Protein AF-A0A2D7BSI3-F1 (afdb_monomer_lite)

Foldseek 3Di:
DVVLVVCVVVVHDPVVSVVVVVVVVVVVVVVVCVVCVVVVCCVVPVPPDPDPPPPPPPPPPDD

pLDDT: mean 83.9, std 17.07, range [45.75, 97.56]

Structure (mmCIF, N/CA/C/O backbone):
data_AF-A0A2D7BSI3-F1
#
_entry.id   AF-A0A2D7BSI3-F1
#
loop_
_at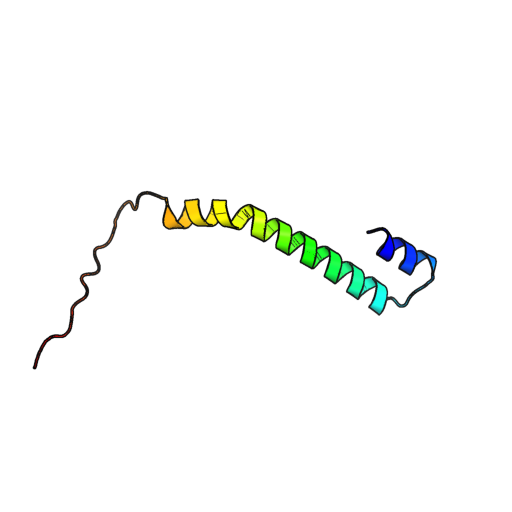om_site.group_PDB
_atom_site.id
_atom_site.type_symbol
_atom_site.label_atom_id
_atom_site.label_alt_id
_atom_site.label_comp_id
_atom_site.label_asym_id
_atom_site.label_entity_id
_atom_site.label_seq_id
_atom_site.pdbx_PDB_ins_code
_atom_site.Cartn_x
_atom_site.Cartn_y
_atom_site.Cartn_z
_atom_site.occupancy
_atom_site.B_iso_or_equiv
_atom_site.auth_seq_id
_atom_site.auth_comp_id
_atom_site.auth_asym_id
_atom_site.auth_atom_id
_atom_site.pdbx_PDB_model_num
ATOM 1 N N . MET A 1 1 ? -9.645 -2.105 2.519 1.00 75.69 1 MET A N 1
ATOM 2 C CA . MET A 1 1 ? -10.124 -0.765 2.933 1.00 75.69 1 MET A CA 1
ATOM 3 C C . MET A 1 1 ? -11.206 -0.853 4.003 1.00 75.69 1 MET A C 1
ATOM 5 O O . MET A 1 1 ? -11.059 -0.174 5.004 1.00 75.69 1 MET A O 1
ATOM 9 N N . ASN A 1 2 ? -12.230 -1.703 3.840 1.00 82.62 2 ASN A N 1
ATOM 10 C CA . ASN A 1 2 ? -13.305 -1.873 4.837 1.00 82.62 2 ASN A CA 1
ATOM 11 C C . ASN A 1 2 ? -12.781 -2.200 6.244 1.00 82.62 2 ASN A C 1
ATOM 13 O O . ASN A 1 2 ? -13.159 -1.546 7.198 1.00 82.62 2 ASN A O 1
ATOM 17 N N . GLU A 1 3 ? -11.791 -3.084 6.340 1.00 88.94 3 GLU A N 1
ATOM 18 C CA . GLU A 1 3 ? -11.167 -3.456 7.617 1.00 88.94 3 GLU A CA 1
ATOM 19 C C . GLU A 1 3 ? -10.529 -2.271 8.373 1.00 88.94 3 GLU A C 1
ATOM 21 O O . GLU A 1 3 ? -10.563 -2.230 9.594 1.00 88.94 3 GLU A O 1
ATOM 26 N N . ILE A 1 4 ? -9.992 -1.264 7.668 1.00 92.19 4 ILE A N 1
ATOM 27 C CA . ILE A 1 4 ? -9.438 -0.053 8.308 1.00 92.19 4 ILE A CA 1
ATOM 28 C C . ILE A 1 4 ? -10.570 0.809 8.880 1.00 92.19 4 ILE A C 1
ATOM 30 O O . ILE A 1 4 ? -10.428 1.384 9.955 1.00 92.19 4 ILE A O 1
ATOM 34 N N . ILE A 1 5 ? -11.695 0.896 8.165 1.00 94.00 5 ILE A N 1
ATOM 35 C CA . ILE A 1 5 ? -12.881 1.638 8.610 1.00 94.00 5 ILE A CA 1
ATOM 36 C C . ILE A 1 5 ? -13.466 0.972 9.858 1.00 94.00 5 ILE A C 1
ATOM 38 O O . ILE A 1 5 ? -13.806 1.670 10.811 1.00 94.00 5 ILE A O 1
ATOM 42 N N . ASP A 1 6 ? -13.513 -0.359 9.877 1.00 95.19 6 ASP A N 1
ATOM 43 C CA . ASP A 1 6 ? -13.992 -1.130 11.023 1.00 95.19 6 ASP A CA 1
ATOM 44 C C . ASP A 1 6 ? -13.104 -0.906 12.255 1.00 95.19 6 ASP A C 1
ATOM 46 O O . ASP A 1 6 ? -13.622 -0.611 13.328 1.00 95.19 6 ASP A O 1
ATOM 50 N N . LEU A 1 7 ? -11.773 -0.933 12.097 1.00 93.94 7 LEU A N 1
ATOM 51 C CA . LEU A 1 7 ? -10.831 -0.668 13.194 1.00 93.94 7 LEU A CA 1
ATOM 52 C C . LEU A 1 7 ? -11.011 0.729 13.805 1.00 93.94 7 LEU A C 1
ATOM 54 O O . LEU A 1 7 ? -10.964 0.881 15.026 1.00 93.94 7 LEU A O 1
ATOM 58 N N . ILE A 1 8 ? -11.261 1.740 12.968 1.00 93.12 8 ILE A N 1
ATOM 59 C CA . ILE A 1 8 ? -11.555 3.103 13.427 1.00 93.12 8 ILE A CA 1
ATOM 60 C C . ILE A 1 8 ? -12.897 3.140 14.168 1.00 93.12 8 ILE A C 1
ATOM 62 O O . ILE A 1 8 ? -12.999 3.759 15.225 1.00 93.12 8 ILE A O 1
ATOM 66 N N . ALA A 1 9 ? -13.925 2.469 13.642 1.00 95.44 9 ALA A N 1
ATOM 67 C CA . ALA A 1 9 ? -15.248 2.426 14.262 1.00 95.44 9 ALA A CA 1
ATOM 68 C C . ALA A 1 9 ? -15.242 1.721 15.629 1.00 95.44 9 ALA A C 1
ATOM 70 O O . ALA A 1 9 ? -16.055 2.052 16.491 1.00 95.44 9 ALA A O 1
ATOM 71 N N . THR A 1 10 ? -14.324 0.773 15.837 1.00 96.44 10 THR A N 1
ATOM 72 C CA . THR A 1 10 ? -14.159 0.045 17.102 1.00 96.44 10 THR A CA 1
ATOM 73 C C . THR A 1 10 ? -13.189 0.697 18.091 1.00 96.44 10 THR A C 1
ATOM 75 O O . THR A 1 10 ? -12.919 0.091 19.122 1.00 96.44 10 THR A O 1
ATOM 78 N N . ASP A 1 11 ? -12.660 1.891 17.796 1.00 94.31 11 ASP A N 1
ATOM 79 C CA . ASP A 1 11 ? -11.645 2.581 18.616 1.00 94.31 11 ASP A CA 1
ATOM 80 C C . ASP A 1 11 ? -10.400 1.707 18.884 1.00 94.31 11 ASP A C 1
ATOM 82 O O . ASP A 1 11 ? -9.877 1.621 19.997 1.00 94.31 11 ASP A O 1
ATOM 86 N N . ALA A 1 12 ? -9.943 0.997 17.843 1.00 96.00 12 ALA A N 1
ATOM 87 C CA . ALA 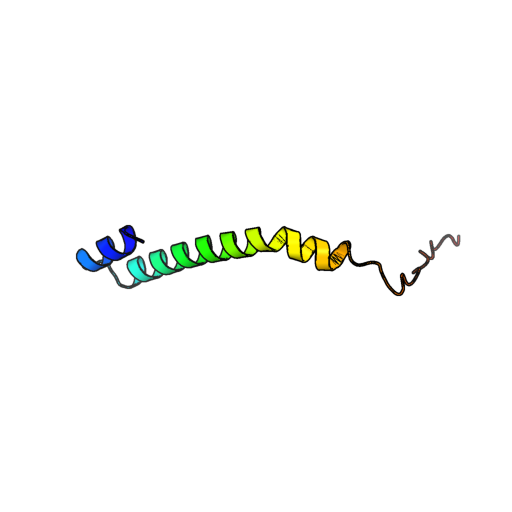A 1 12 ? -8.705 0.225 17.903 1.00 96.00 12 ALA A CA 1
ATOM 88 C C . ALA A 1 12 ? -7.494 1.147 18.114 1.00 96.00 12 ALA A C 1
ATOM 90 O O . ALA A 1 12 ? -7.538 2.349 17.838 1.00 96.00 12 ALA A O 1
ATOM 91 N N . SER A 1 13 ? -6.374 0.585 18.580 1.00 97.38 13 SER A N 1
ATOM 92 C CA . SER A 1 13 ? -5.200 1.403 18.869 1.00 97.38 13 SER A CA 1
ATOM 93 C C . SER A 1 13 ? -4.662 2.081 17.603 1.00 97.38 13 SER A C 1
ATOM 95 O O . SER A 1 13 ? -4.701 1.534 16.497 1.00 97.38 13 SER A O 1
ATOM 97 N N . ALA A 1 14 ? -4.095 3.278 17.766 1.00 96.44 14 ALA A N 1
ATOM 98 C CA . ALA A 1 14 ? -3.491 4.007 16.652 1.00 96.44 14 ALA A CA 1
ATOM 99 C C . ALA A 1 14 ? -2.360 3.213 15.969 1.00 96.44 14 ALA A C 1
ATOM 101 O O . ALA A 1 14 ? -2.121 3.399 14.774 1.00 96.44 14 ALA A O 1
ATOM 102 N N . ALA A 1 15 ? -1.679 2.330 16.709 1.00 97.19 15 ALA A N 1
ATOM 103 C CA . ALA A 1 15 ? -0.663 1.437 16.164 1.00 97.19 15 ALA A CA 1
ATOM 104 C C . ALA A 1 15 ? -1.286 0.420 15.195 1.00 97.19 15 ALA A C 1
ATOM 106 O O . ALA A 1 15 ? -0.860 0.358 14.043 1.00 97.19 15 ALA A O 1
ATOM 107 N N . ASP A 1 16 ? -2.356 -0.264 15.613 1.00 95.44 16 ASP A N 1
ATOM 108 C CA . ASP A 1 16 ? -3.041 -1.278 14.798 1.00 95.44 16 ASP A CA 1
ATOM 109 C C . ASP A 1 16 ? -3.609 -0.678 13.503 1.00 95.44 16 ASP A C 1
ATOM 111 O O . ASP A 1 16 ? -3.447 -1.229 12.412 1.00 95.44 16 ASP A O 1
ATOM 115 N N . ILE A 1 17 ? -4.227 0.505 13.605 1.00 96.06 17 ILE A N 1
ATOM 116 C CA . ILE A 1 17 ? -4.752 1.234 12.443 1.00 96.06 17 ILE A CA 1
ATOM 117 C C . ILE A 1 17 ? -3.606 1.615 11.495 1.00 96.06 17 ILE A C 1
ATOM 119 O O . ILE A 1 17 ? -3.715 1.441 10.278 1.00 96.06 17 ILE A O 1
ATOM 123 N N . SER A 1 18 ? -2.494 2.118 12.040 1.00 96.25 18 SER A N 1
ATOM 124 C CA . SER A 1 18 ? -1.331 2.526 11.246 1.00 96.25 18 SER A CA 1
ATOM 125 C C . SER A 1 18 ? -0.698 1.351 10.513 1.00 96.25 18 SER A C 1
ATOM 127 O O . SER A 1 18 ? -0.326 1.492 9.349 1.00 96.25 18 SER A O 1
ATOM 129 N N . ASP A 1 19 ? -0.576 0.201 11.167 1.00 96.88 19 ASP A N 1
ATOM 130 C CA . ASP A 1 19 ? -0.006 -0.998 10.557 1.00 96.88 19 ASP A CA 1
ATOM 131 C C . ASP A 1 19 ? -0.896 -1.502 9.422 1.00 96.88 19 ASP A C 1
ATOM 133 O O . ASP A 1 19 ? -0.407 -1.718 8.312 1.00 96.88 19 ASP A O 1
ATOM 137 N N . LYS A 1 20 ? -2.221 -1.510 9.611 1.00 95.94 20 LYS A N 1
ATOM 138 C CA . LYS A 1 20 ? -3.141 -1.900 8.538 1.00 95.94 20 LYS A CA 1
ATOM 139 C C . LYS A 1 20 ? -3.113 -0.953 7.336 1.00 95.94 20 LYS A C 1
ATOM 141 O O . LYS A 1 20 ? -3.238 -1.396 6.191 1.00 95.94 20 LYS A O 1
ATOM 146 N N . ILE A 1 21 ? -2.938 0.349 7.568 1.00 96.12 21 ILE A N 1
ATOM 147 C CA . ILE A 1 21 ? -2.753 1.328 6.488 1.00 96.12 21 ILE A CA 1
ATOM 148 C C . ILE A 1 21 ? -1.457 1.041 5.722 1.00 96.12 21 ILE A C 1
ATOM 150 O O . ILE A 1 21 ? -1.480 1.034 4.490 1.00 96.12 21 ILE A O 1
ATOM 154 N N . LYS A 1 22 ? -0.343 0.789 6.423 1.00 96.31 22 LYS A N 1
ATOM 155 C CA . LYS A 1 22 ? 0.944 0.465 5.785 1.00 96.31 22 LYS A CA 1
ATOM 156 C C . LYS A 1 22 ? 0.821 -0.785 4.923 1.00 96.31 22 LYS A C 1
ATOM 158 O O . LYS A 1 22 ? 1.216 -0.741 3.763 1.00 96.31 22 LYS A O 1
ATOM 163 N N . ASP A 1 23 ? 0.209 -1.844 5.443 1.00 96.38 23 ASP A N 1
ATOM 164 C CA . ASP A 1 23 ? 0.011 -3.093 4.704 1.00 96.38 23 ASP A CA 1
ATOM 165 C C . ASP A 1 23 ? -0.780 -2.868 3.412 1.00 96.38 23 ASP A C 1
ATOM 167 O O . ASP A 1 23 ? -0.383 -3.319 2.335 1.00 96.38 23 ASP A O 1
ATOM 171 N N . ALA A 1 24 ? -1.878 -2.110 3.492 1.00 95.62 24 ALA A N 1
ATOM 172 C CA . ALA A 1 24 ? -2.693 -1.787 2.325 1.00 95.62 24 ALA A CA 1
ATOM 173 C C . ALA A 1 24 ? -1.919 -0.963 1.281 1.00 95.62 24 ALA A C 1
ATOM 175 O O . ALA A 1 24 ? -2.049 -1.202 0.076 1.00 95.62 24 ALA A O 1
ATOM 176 N N . LEU A 1 25 ? -1.108 0.002 1.726 1.00 96.12 25 LEU A N 1
ATOM 177 C CA . LEU A 1 25 ? -0.272 0.812 0.842 1.00 96.12 25 LEU A CA 1
ATOM 178 C C . LEU A 1 25 ? 0.847 -0.011 0.203 1.00 96.12 25 LEU A C 1
ATOM 180 O O . LEU A 1 25 ? 1.083 0.146 -0.993 1.00 96.12 25 LEU A O 1
ATOM 184 N N . TYR A 1 26 ? 1.496 -0.900 0.956 1.00 96.88 26 TYR A N 1
ATOM 185 C CA . TYR A 1 26 ? 2.537 -1.774 0.423 1.00 96.88 26 TYR A CA 1
ATOM 186 C C . TYR A 1 26 ? 1.984 -2.743 -0.612 1.00 96.88 26 TYR A C 1
ATOM 188 O O . TYR A 1 26 ? 2.550 -2.815 -1.697 1.00 96.88 26 TYR A O 1
ATOM 196 N N . SER A 1 27 ? 0.843 -3.390 -0.349 1.00 96.56 27 SER A N 1
ATOM 197 C CA . SER A 1 27 ? 0.181 -4.248 -1.344 1.00 96.56 27 SER A CA 1
ATOM 198 C C . SER A 1 27 ? -0.059 -3.494 -2.651 1.00 96.56 27 SER A C 1
ATOM 200 O O . SER A 1 27 ? 0.350 -3.934 -3.724 1.00 96.56 27 SER A O 1
ATOM 202 N N . LYS A 1 28 ? -0.646 -2.296 -2.560 1.00 96.06 28 LYS A N 1
ATOM 203 C CA . LYS A 1 28 ? -0.953 -1.477 -3.736 1.00 96.06 28 LYS A CA 1
ATOM 204 C C . LYS A 1 28 ? 0.299 -0.982 -4.461 1.00 96.06 28 LYS A C 1
ATOM 206 O O . LYS A 1 28 ? 0.314 -0.904 -5.689 1.00 96.06 28 LYS A O 1
ATOM 211 N N . ALA A 1 29 ? 1.344 -0.622 -3.719 1.00 97.12 29 ALA A N 1
ATOM 212 C CA . ALA A 1 29 ? 2.622 -0.232 -4.298 1.00 97.12 29 ALA A CA 1
ATOM 213 C C . ALA A 1 29 ? 3.270 -1.410 -5.039 1.00 97.12 29 ALA A C 1
ATOM 215 O O . ALA A 1 29 ? 3.741 -1.228 -6.159 1.00 97.12 29 ALA A O 1
ATOM 216 N N . THR A 1 30 ? 3.231 -2.616 -4.470 1.00 97.56 30 THR A N 1
ATOM 217 C CA . THR A 1 30 ? 3.713 -3.837 -5.126 1.00 97.56 30 THR A CA 1
ATOM 218 C C . THR A 1 30 ? 2.945 -4.119 -6.412 1.00 97.56 30 THR A C 1
ATOM 220 O O . THR A 1 30 ? 3.573 -4.329 -7.443 1.00 97.56 30 THR A O 1
ATOM 223 N N . GLU A 1 31 ? 1.612 -4.046 -6.397 1.00 97.38 31 GLU A N 1
ATOM 224 C CA . GLU A 1 31 ? 0.790 -4.194 -7.609 1.00 97.38 31 GLU A CA 1
ATOM 225 C C . GLU A 1 31 ? 1.178 -3.178 -8.692 1.00 97.38 31 GLU A C 1
ATOM 227 O O . GLU A 1 31 ? 1.297 -3.517 -9.871 1.00 97.38 31 GLU A O 1
ATOM 232 N N . LYS A 1 32 ? 1.424 -1.923 -8.294 1.00 96.62 32 LYS A N 1
ATOM 233 C CA . LYS A 1 32 ? 1.855 -0.868 -9.213 1.00 96.62 32 LYS A CA 1
ATOM 234 C C . LYS A 1 32 ? 3.227 -1.167 -9.816 1.00 96.62 32 LYS A C 1
ATOM 236 O O . LYS A 1 32 ? 3.378 -1.037 -11.029 1.00 96.62 32 LYS A O 1
ATOM 241 N N . ILE A 1 33 ? 4.195 -1.574 -8.998 1.00 96.44 33 ILE A N 1
ATOM 242 C CA . ILE A 1 33 ? 5.534 -1.964 -9.459 1.00 96.44 33 ILE A CA 1
ATOM 243 C C . ILE A 1 33 ? 5.424 -3.138 -10.432 1.00 96.44 33 ILE A C 1
ATOM 245 O O . ILE A 1 33 ? 6.012 -3.095 -11.509 1.00 96.44 33 ILE A O 1
ATOM 249 N N . GLU A 1 34 ? 4.623 -4.147 -10.095 1.00 96.75 34 GLU A N 1
ATOM 250 C CA . GLU A 1 34 ? 4.451 -5.328 -10.934 1.00 96.75 34 GLU A CA 1
ATOM 251 C C . GLU A 1 34 ? 3.859 -4.971 -12.297 1.00 96.75 34 GLU A C 1
ATOM 253 O O . GLU A 1 34 ? 4.369 -5.414 -13.323 1.00 96.75 34 GLU A O 1
ATOM 258 N N . SER A 1 35 ? 2.862 -4.081 -12.327 1.00 97.25 35 SER A N 1
ATOM 259 C CA . SER A 1 35 ? 2.279 -3.600 -13.586 1.00 97.25 35 SER A CA 1
ATOM 260 C C . SER A 1 35 ? 3.275 -2.862 -14.484 1.00 97.25 35 SER A C 1
ATOM 262 O O . SER A 1 35 ? 3.101 -2.852 -15.695 1.00 97.25 35 SER A O 1
ATOM 264 N N . GLN A 1 36 ? 4.311 -2.250 -13.905 1.00 96.62 36 GLN A N 1
ATOM 265 C CA . GLN A 1 36 ? 5.321 -1.479 -14.636 1.00 96.62 36 GLN A CA 1
ATOM 266 C C . GLN A 1 36 ? 6.561 -2.305 -14.986 1.00 96.62 36 GLN A C 1
ATOM 268 O O . GLN A 1 36 ? 7.382 -1.863 -15.787 1.00 96.62 36 GLN A O 1
ATOM 273 N N . ARG A 1 37 ? 6.712 -3.501 -14.403 1.00 94.75 37 ARG A N 1
ATOM 274 C CA . ARG A 1 37 ? 7.902 -4.345 -14.555 1.00 94.75 37 ARG A CA 1
ATOM 275 C C . ARG A 1 37 ? 8.218 -4.631 -16.025 1.00 94.75 37 ARG A C 1
ATOM 277 O O . ARG A 1 37 ? 9.370 -4.502 -16.428 1.00 94.75 37 ARG A O 1
ATOM 284 N N . SER A 1 38 ? 7.207 -4.996 -16.817 1.00 93.38 38 SER A N 1
ATOM 285 C CA . SER A 1 38 ? 7.383 -5.306 -18.242 1.00 93.38 38 SER A CA 1
ATOM 286 C C . SER A 1 38 ? 7.781 -4.077 -19.056 1.00 93.38 38 SER A C 1
ATOM 288 O O . SER A 1 38 ? 8.709 -4.152 -19.853 1.00 93.38 38 SER A O 1
ATOM 290 N N . ASP A 1 39 ? 7.120 -2.941 -18.833 1.00 93.31 39 ASP A N 1
ATOM 291 C CA . ASP A 1 39 ? 7.403 -1.699 -19.562 1.00 93.31 39 ASP A CA 1
ATOM 292 C C . ASP A 1 39 ? 8.836 -1.218 -19.306 1.00 93.31 39 ASP A C 1
ATOM 294 O O . ASP A 1 39 ? 9.539 -0.794 -20.223 1.00 93.31 39 ASP A O 1
ATOM 298 N N . VAL A 1 40 ? 9.297 -1.329 -18.055 1.00 92.06 40 VAL A N 1
ATOM 299 C CA . VAL A 1 40 ? 10.685 -1.028 -17.686 1.00 92.06 40 VAL A CA 1
ATOM 300 C C . VAL A 1 40 ? 11.651 -2.010 -18.345 1.00 92.06 40 VAL A C 1
ATOM 302 O O . VAL A 1 40 ? 12.688 -1.579 -18.837 1.00 92.06 40 VAL A O 1
ATOM 305 N N . ALA A 1 41 ? 11.325 -3.306 -18.392 1.00 91.88 41 ALA A N 1
ATOM 306 C CA . ALA A 1 41 ? 12.170 -4.300 -19.050 1.00 91.88 41 ALA A CA 1
ATOM 307 C C . ALA A 1 41 ? 12.328 -4.014 -20.553 1.00 91.88 41 ALA A C 1
ATOM 309 O O . ALA A 1 41 ? 13.447 -4.025 -21.054 1.00 91.88 41 ALA A O 1
ATOM 310 N N . VAL A 1 42 ? 11.237 -3.683 -21.248 1.00 91.38 42 VAL A N 1
ATOM 311 C CA . VAL A 1 42 ? 11.270 -3.273 -22.662 1.00 91.38 42 VAL A CA 1
ATOM 312 C C . VAL A 1 42 ? 12.108 -2.004 -22.828 1.00 91.38 42 VAL A C 1
ATOM 314 O O . VAL A 1 42 ? 13.035 -1.975 -23.625 1.00 91.38 42 VAL A O 1
ATOM 317 N N . SER A 1 43 ? 11.859 -0.976 -22.015 1.00 90.25 43 SER A N 1
ATOM 318 C CA . SER A 1 43 ? 12.618 0.281 -22.072 1.00 90.25 43 SER A CA 1
ATOM 319 C C . SER A 1 43 ? 14.130 0.081 -21.871 1.00 90.25 43 SER A C 1
ATOM 321 O O . SER A 1 43 ? 14.938 0.688 -22.571 1.00 90.25 43 SER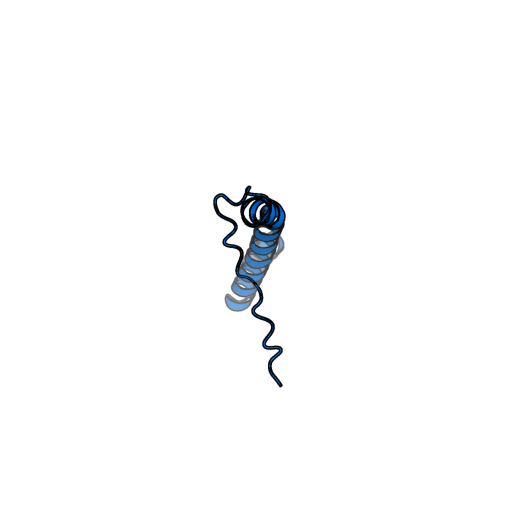 A O 1
ATOM 323 N N . MET A 1 44 ? 14.525 -0.799 -20.945 1.00 87.75 44 MET A N 1
ATOM 324 C CA . MET A 1 44 ? 15.932 -1.020 -20.593 1.00 87.75 44 MET A CA 1
ATOM 325 C C . MET A 1 44 ? 16.669 -1.981 -21.530 1.00 87.75 44 MET A C 1
ATOM 327 O O . MET A 1 44 ? 17.868 -1.807 -21.726 1.00 87.75 44 MET A O 1
ATOM 331 N N . PHE A 1 45 ? 15.992 -3.000 -22.069 1.00 86.12 45 PHE A N 1
ATOM 332 C CA . PHE A 1 45 ? 16.647 -4.110 -22.777 1.00 86.12 45 PHE A CA 1
ATOM 333 C C . PHE A 1 45 ? 16.201 -4.298 -24.232 1.00 86.12 45 PHE A C 1
ATOM 335 O O . PHE A 1 45 ? 16.900 -4.974 -24.976 1.00 86.12 45 PHE A O 1
ATOM 342 N N . ASP A 1 46 ? 15.060 -3.736 -24.637 1.00 80.19 46 ASP A N 1
ATOM 343 C CA . ASP A 1 46 ? 14.519 -3.842 -26.005 1.00 80.19 46 ASP A CA 1
ATOM 344 C C . ASP A 1 46 ? 14.753 -2.558 -26.824 1.00 80.19 46 ASP A C 1
ATOM 346 O O . ASP A 1 46 ? 14.397 -2.468 -27.998 1.00 80.19 46 ASP A O 1
ATOM 350 N N . SER A 1 47 ? 15.380 -1.544 -26.217 1.00 70.69 47 SER A N 1
ATOM 351 C CA . SER A 1 47 ? 15.886 -0.386 -26.951 1.00 70.69 47 SER A CA 1
ATOM 352 C C . SER A 1 47 ? 17.027 -0.841 -27.871 1.00 70.69 47 SER A C 1
ATOM 354 O O . SER A 1 47 ? 17.981 -1.436 -27.363 1.00 70.69 47 SER A O 1
ATOM 356 N N . PRO A 1 48 ? 16.987 -0.563 -29.192 1.00 64.31 48 PRO A N 1
ATOM 357 C CA . PRO A 1 48 ? 18.143 -0.790 -30.045 1.00 64.31 48 PRO A CA 1
ATOM 358 C C . PRO A 1 48 ? 19.288 0.049 -29.481 1.00 64.31 48 PRO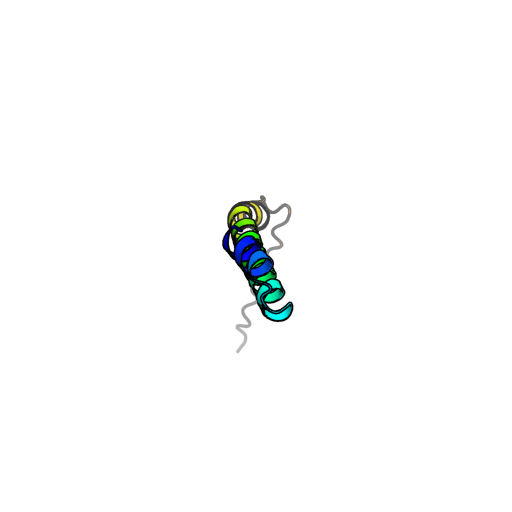 A C 1
ATOM 360 O O . PRO A 1 48 ? 19.177 1.269 -29.360 1.00 64.31 48 PRO A O 1
ATOM 363 N N . THR A 1 49 ? 20.349 -0.624 -29.060 1.00 62.25 49 THR A N 1
ATOM 364 C CA . THR A 1 49 ? 21.575 -0.008 -28.575 1.00 62.25 49 THR A CA 1
ATOM 365 C C . THR A 1 49 ? 22.175 0.823 -29.708 1.00 62.25 49 THR A C 1
ATOM 367 O O . THR A 1 49 ? 22.849 0.304 -30.594 1.00 62.25 49 THR A O 1
ATOM 370 N N . GLU A 1 50 ? 21.918 2.133 -29.714 1.00 59.28 50 GLU A N 1
ATOM 371 C CA . GLU A 1 50 ? 22.837 3.053 -30.379 1.00 59.28 50 GLU A CA 1
ATOM 372 C C . GLU A 1 50 ? 24.125 3.017 -29.546 1.00 59.28 50 GLU A C 1
ATOM 374 O O . GLU A 1 50 ? 24.159 3.502 -28.418 1.00 59.28 50 GLU A O 1
ATOM 379 N N . ASP A 1 51 ? 25.129 2.326 -30.088 1.00 58.84 51 ASP A N 1
ATOM 380 C CA . ASP A 1 51 ? 26.434 2.006 -29.502 1.00 58.84 51 ASP A CA 1
ATOM 381 C C . ASP A 1 51 ? 26.450 0.839 -28.491 1.00 58.84 51 ASP A C 1
ATOM 383 O O . ASP A 1 51 ? 26.704 0.993 -27.294 1.00 58.84 51 ASP A O 1
ATOM 387 N N . GLU A 1 52 ? 26.288 -0.388 -29.004 1.00 54.62 52 GLU A N 1
ATOM 388 C CA . GLU A 1 52 ? 26.961 -1.556 -28.420 1.00 54.62 52 GLU A CA 1
ATOM 389 C C . GLU A 1 52 ? 28.480 -1.297 -28.429 1.00 54.62 52 GLU A C 1
ATOM 391 O O . GLU A 1 52 ? 29.176 -1.547 -29.414 1.00 54.62 52 GLU A O 1
ATOM 396 N N . VAL A 1 53 ? 29.025 -0.770 -27.329 1.00 60.66 53 VAL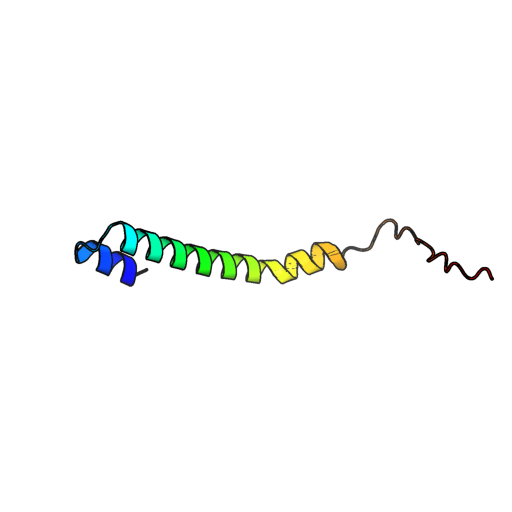 A N 1
ATOM 397 C CA . VAL A 1 53 ? 30.468 -0.843 -27.091 1.00 60.66 53 VAL A CA 1
ATOM 398 C C . VAL A 1 53 ? 30.776 -2.316 -26.861 1.00 60.66 53 VAL A C 1
ATOM 400 O O . VAL A 1 53 ? 30.499 -2.863 -25.793 1.00 60.66 53 VAL A O 1
ATOM 403 N N . THR A 1 54 ? 31.322 -2.965 -27.886 1.00 53.59 54 THR A N 1
ATOM 404 C CA . THR A 1 54 ? 31.927 -4.292 -27.809 1.00 53.59 54 THR A CA 1
ATOM 405 C C . THR A 1 54 ? 33.087 -4.230 -26.818 1.00 53.59 54 THR A C 1
ATOM 407 O O . THR A 1 54 ? 34.232 -3.986 -27.192 1.00 53.59 54 THR A O 1
ATOM 410 N N . ALA A 1 55 ? 32.799 -4.392 -25.528 1.00 57.81 55 ALA A N 1
ATOM 411 C CA . ALA A 1 55 ? 33.815 -4.729 -24.551 1.00 57.81 55 ALA A CA 1
ATOM 412 C C . ALA A 1 55 ? 34.234 -6.170 -24.858 1.00 57.81 55 ALA A C 1
ATOM 414 O O . ALA A 1 55 ? 33.619 -7.123 -24.378 1.00 57.81 55 ALA A O 1
ATOM 415 N N . GLU A 1 56 ? 35.216 -6.311 -25.751 1.00 55.19 56 GLU A N 1
ATOM 416 C CA . GLU A 1 56 ? 35.931 -7.562 -25.964 1.00 55.19 56 GLU A CA 1
ATOM 417 C C . GLU A 1 56 ? 36.340 -8.090 -24.585 1.00 55.19 56 GLU A C 1
ATOM 419 O O . GLU A 1 56 ? 37.032 -7.423 -23.813 1.00 55.19 56 GLU A O 1
ATOM 424 N N . LEU A 1 57 ? 35.829 -9.273 -24.243 1.00 55.75 57 LEU A N 1
ATOM 425 C CA . LEU A 1 57 ? 36.376 -10.083 -23.170 1.00 55.75 57 LEU A CA 1
ATOM 426 C C . LEU A 1 57 ? 37.826 -10.373 -23.559 1.00 55.75 57 LEU A C 1
ATOM 428 O O . LEU A 1 57 ? 38.087 -11.311 -24.306 1.00 55.75 57 LEU A O 1
ATOM 432 N N . GLU A 1 58 ? 38.757 -9.561 -23.060 1.00 51.44 58 GLU A N 1
ATOM 433 C CA . GLU A 1 58 ? 40.163 -9.932 -22.935 1.00 51.44 58 GLU A CA 1
ATOM 434 C C . GLU A 1 58 ? 40.197 -11.142 -21.994 1.00 51.44 58 GLU A C 1
ATOM 436 O O . GLU A 1 58 ? 40.316 -11.028 -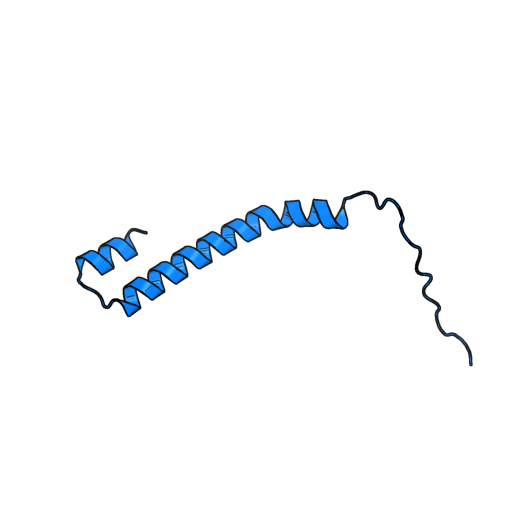20.771 1.00 51.44 58 GLU A O 1
ATOM 441 N N . THR A 1 59 ? 39.991 -12.334 -22.555 1.00 54.06 59 THR A N 1
ATOM 442 C CA . THR A 1 59 ? 40.416 -13.569 -21.919 1.00 54.06 59 THR A CA 1
ATOM 443 C C . THR A 1 59 ? 41.915 -13.431 -21.747 1.00 54.06 59 THR A C 1
ATOM 445 O O . THR A 1 59 ? 42.658 -13.489 -22.723 1.00 54.06 59 THR A O 1
ATOM 448 N N . SER A 1 60 ? 42.353 -13.214 -20.509 1.00 59.34 60 SER A N 1
ATOM 449 C CA . SER A 1 60 ? 43.741 -13.398 -20.110 1.00 59.34 60 SER A CA 1
ATOM 450 C C . SER A 1 60 ? 44.080 -14.888 -20.241 1.00 59.34 60 SER A C 1
ATOM 452 O O . SER A 1 60 ? 44.095 -15.626 -19.257 1.00 59.34 60 SER A O 1
ATOM 454 N N . GLU A 1 61 ? 44.250 -15.345 -21.477 1.00 57.16 61 GLU A N 1
ATOM 455 C CA . GLU A 1 61 ? 45.106 -16.470 -21.809 1.00 57.16 61 GLU A CA 1
ATOM 456 C C . GLU A 1 61 ? 46.496 -15.878 -22.035 1.00 57.16 61 GLU A C 1
ATOM 458 O O . GLU A 1 61 ? 46.840 -15.476 -23.142 1.00 57.16 61 GLU A O 1
ATOM 463 N N . ASP A 1 62 ? 47.278 -15.768 -20.966 1.00 48.91 62 ASP A N 1
ATOM 464 C CA . ASP A 1 62 ? 48.728 -15.834 -21.103 1.00 48.91 62 ASP A CA 1
ATOM 465 C C . ASP A 1 62 ? 49.293 -16.618 -19.910 1.00 48.91 62 ASP A C 1
ATOM 467 O O . ASP A 1 62 ? 48.753 -16.550 -18.802 1.00 48.91 62 ASP A O 1
ATOM 471 N N . GLU A 1 63 ? 50.290 -17.437 -20.227 1.00 45.75 63 GLU A N 1
ATOM 472 C CA . GLU A 1 63 ? 50.766 -18.672 -19.574 1.00 45.75 63 GLU A CA 1
ATOM 473 C C . GLU A 1 63 ? 51.141 -18.619 -18.079 1.00 45.75 63 GLU A C 1
ATOM 475 O O . GLU A 1 63 ? 51.698 -17.607 -17.591 1.00 45.75 63 GLU A O 1
#

Sequence (63 aa):
MNEIIDLIATDASAADISDKIKDALYSKATEKIESQRSDVAVSMFDSPTEDEVTAELETSEDE

Radius of gyration: 24.4 Å; chains: 1; bounding box: 66×23×49 Å

Secondary structure (DSSP, 8-state):
-HHHHHHHHTT--HHHHHHHHHHHHHHHHHHHHHHHHHHHHHHHHSS--TT------------